Protein AF-A0A842U6S2-F1 (afdb_monomer_lite)

Structure (mmCIF, N/CA/C/O backbone):
data_AF-A0A842U6S2-F1
#
_entry.id   AF-A0A842U6S2-F1
#
loop_
_atom_site.group_PDB
_atom_site.id
_atom_site.type_symbol
_atom_site.label_atom_id
_atom_site.label_alt_id
_atom_site.label_comp_id
_atom_site.label_asym_id
_atom_site.label_entity_id
_atom_site.label_seq_id
_atom_site.pdbx_PDB_ins_code
_atom_site.Cartn_x
_atom_site.Cartn_y
_atom_site.Cartn_z
_atom_site.occupancy
_atom_site.B_iso_or_equiv
_atom_site.auth_seq_id
_atom_site.auth_comp_id
_atom_site.auth_asym_id
_atom_site.auth_atom_id
_atom_site.pdbx_PDB_model_num
ATOM 1 N N . MET A 1 1 ? -22.340 -12.022 -3.647 1.00 40.97 1 MET A N 1
ATOM 2 C CA . MET A 1 1 ? -20.919 -12.082 -3.257 1.00 40.97 1 MET A CA 1
ATOM 3 C C . MET A 1 1 ? -20.117 -11.945 -4.549 1.00 40.97 1 MET A C 1
ATOM 5 O O . MET A 1 1 ? -20.046 -12.906 -5.292 1.00 40.97 1 MET A O 1
ATOM 9 N N . LYS A 1 2 ? -19.761 -10.710 -4.929 1.00 52.91 2 LYS A N 1
ATOM 10 C CA . LYS A 1 2 ? -19.077 -10.358 -6.202 1.00 52.91 2 LYS A CA 1
ATOM 11 C C . LYS A 1 2 ? -18.136 -9.145 -6.075 1.00 52.91 2 LYS A C 1
ATOM 13 O O . LYS A 1 2 ? -17.326 -8.904 -6.948 1.00 52.91 2 LYS A O 1
ATOM 18 N N . CYS A 1 3 ? -18.251 -8.363 -4.997 1.00 71.19 3 CYS A N 1
ATOM 19 C CA . CYS A 1 3 ? -17.608 -7.050 -4.905 1.00 71.19 3 CYS A CA 1
ATOM 20 C C . CYS A 1 3 ? -16.139 -7.104 -4.451 1.00 71.19 3 CYS A C 1
ATOM 22 O O . CYS A 1 3 ? -15.402 -6.157 -4.705 1.00 71.19 3 CYS A O 1
ATOM 24 N N . GLU A 1 4 ? -15.734 -8.162 -3.743 1.00 73.38 4 GLU A N 1
ATOM 25 C CA . GLU A 1 4 ? -14.363 -8.294 -3.231 1.00 73.38 4 GLU A CA 1
ATOM 26 C C . GLU A 1 4 ? -13.433 -8.861 -4.305 1.00 73.38 4 GLU A C 1
ATOM 28 O O . GLU A 1 4 ? -12.394 -8.264 -4.566 1.00 73.38 4 GLU A O 1
ATOM 33 N N . ASP A 1 5 ? -13.850 -9.920 -5.004 1.00 79.19 5 ASP A N 1
ATOM 34 C CA . ASP A 1 5 ? -13.099 -10.509 -6.123 1.00 79.19 5 ASP A CA 1
ATOM 35 C C . ASP A 1 5 ? -12.801 -9.464 -7.209 1.00 79.19 5 ASP A C 1
ATOM 37 O O . ASP A 1 5 ? -11.646 -9.241 -7.557 1.00 79.19 5 ASP A O 1
ATOM 41 N N . GLU A 1 6 ? -13.816 -8.700 -7.632 1.00 83.31 6 GLU A N 1
ATOM 42 C CA . GLU A 1 6 ? -13.653 -7.601 -8.596 1.00 83.31 6 GLU A CA 1
ATOM 43 C C . GLU A 1 6 ? -12.692 -6.502 -8.107 1.00 83.31 6 GLU A C 1
ATOM 45 O O . GLU A 1 6 ? -12.090 -5.783 -8.908 1.00 83.31 6 GLU A O 1
ATOM 50 N N . PHE A 1 7 ? -12.566 -6.317 -6.792 1.00 82.88 7 PHE A N 1
ATOM 51 C CA . PHE A 1 7 ? -11.632 -5.353 -6.221 1.00 82.88 7 PHE A CA 1
ATOM 52 C C . PHE A 1 7 ? -10.197 -5.886 -6.247 1.00 82.88 7 PHE A C 1
ATOM 54 O O . PHE A 1 7 ? -9.279 -5.145 -6.604 1.00 82.88 7 PHE A O 1
ATOM 61 N N . TYR A 1 8 ? -10.001 -7.162 -5.914 1.00 84.31 8 TYR A N 1
ATOM 62 C CA . TYR A 1 8 ? -8.695 -7.810 -6.003 1.00 84.31 8 TYR A CA 1
ATOM 63 C C . TYR A 1 8 ? -8.204 -7.896 -7.451 1.00 84.31 8 TYR A C 1
ATOM 65 O O . TYR A 1 8 ? -7.044 -7.572 -7.707 1.00 84.31 8 TYR A O 1
ATOM 73 N N . ASP A 1 9 ? -9.088 -8.207 -8.400 1.00 86.25 9 ASP A N 1
ATOM 74 C CA . ASP A 1 9 ? -8.769 -8.208 -9.831 1.00 86.25 9 ASP A CA 1
ATOM 75 C C . ASP A 1 9 ? -8.294 -6.825 -10.294 1.00 86.25 9 ASP A C 1
ATOM 77 O O . ASP A 1 9 ? -7.234 -6.698 -10.907 1.00 86.25 9 ASP A O 1
ATOM 81 N N . LYS A 1 10 ? -8.995 -5.754 -9.894 1.00 86.06 10 LYS A N 1
ATOM 82 C CA . LYS A 1 10 ? -8.578 -4.372 -10.193 1.00 86.06 10 LYS A CA 1
ATOM 83 C C . LYS A 1 10 ? -7.225 -4.010 -9.592 1.00 86.06 10 LYS A C 1
ATOM 85 O O . LYS A 1 10 ? -6.466 -3.271 -10.220 1.00 86.06 10 LYS A O 1
ATOM 90 N N . ILE A 1 11 ? -6.920 -4.490 -8.384 1.00 85.75 11 ILE A N 1
ATOM 91 C CA . ILE A 1 11 ? -5.603 -4.289 -7.766 1.00 85.75 11 ILE A CA 1
ATOM 92 C C . ILE A 1 11 ? -4.518 -4.958 -8.613 1.00 85.75 11 ILE A C 1
ATOM 94 O O . ILE A 1 11 ? -3.492 -4.335 -8.882 1.00 85.75 11 ILE A O 1
ATOM 98 N N . LEU A 1 12 ? -4.744 -6.196 -9.051 1.00 84.44 12 L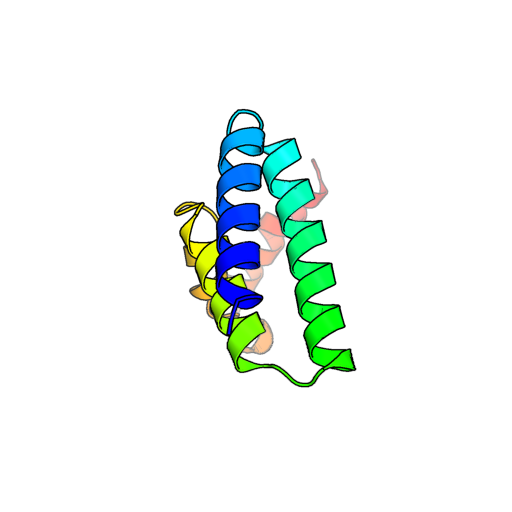EU A N 1
ATOM 99 C CA . LEU A 1 12 ? -3.786 -6.951 -9.856 1.00 84.44 12 LEU A CA 1
ATOM 100 C C . LEU A 1 12 ? -3.571 -6.317 -11.234 1.00 84.44 12 LEU A C 1
ATOM 102 O O . LEU A 1 12 ? -2.427 -6.128 -11.645 1.00 84.44 12 LEU A O 1
ATOM 106 N N . GLU A 1 13 ? -4.646 -5.929 -11.919 1.00 87.12 13 GLU A N 1
ATOM 107 C CA . GLU A 1 13 ? -4.574 -5.244 -13.213 1.00 87.12 13 GLU A CA 1
ATOM 108 C C . GLU A 1 13 ? -3.779 -3.938 -13.111 1.00 87.12 13 GLU A C 1
ATOM 110 O O . GLU A 1 13 ? -2.818 -3.726 -13.855 1.00 87.12 13 GLU A O 1
ATOM 115 N N . LYS A 1 14 ? -4.110 -3.088 -12.128 1.00 84.69 14 LYS A N 1
ATOM 116 C CA . LYS A 1 14 ? -3.393 -1.827 -11.894 1.00 84.69 14 LYS A CA 1
ATOM 117 C C . LYS A 1 14 ? -1.934 -2.038 -11.525 1.00 84.69 14 LYS A C 1
ATOM 119 O O . LYS A 1 14 ? -1.073 -1.285 -11.978 1.00 84.69 14 LYS A O 1
ATOM 124 N N . PHE A 1 15 ? -1.643 -3.059 -10.729 1.00 83.38 15 PHE A N 1
ATOM 125 C CA . PHE A 1 15 ? -0.273 -3.401 -10.385 1.00 83.38 15 PHE A CA 1
ATOM 126 C C . PHE A 1 15 ? 0.537 -3.780 -11.633 1.00 83.38 15 PHE A C 1
ATOM 128 O O . PHE A 1 15 ? 1.641 -3.270 -11.829 1.00 83.38 15 PHE A O 1
ATOM 135 N N . LEU A 1 16 ? -0.022 -4.608 -12.521 1.00 82.31 16 LEU A N 1
ATOM 136 C CA . LEU A 1 16 ? 0.628 -4.993 -13.778 1.00 82.31 16 LEU A CA 1
ATOM 137 C C . LEU A 1 16 ? 0.866 -3.793 -14.709 1.00 82.31 16 LEU A C 1
ATOM 139 O O . LEU A 1 16 ? 1.922 -3.716 -15.343 1.00 82.31 16 LEU A O 1
ATOM 143 N N . GLU A 1 17 ? -0.064 -2.834 -14.759 1.00 84.38 17 GLU A N 1
ATOM 144 C CA . GLU A 1 17 ? 0.105 -1.574 -15.498 1.00 84.38 17 GLU A CA 1
ATOM 145 C C . GLU A 1 17 ? 1.244 -0.714 -14.927 1.00 84.38 17 GLU A C 1
ATOM 147 O O . GLU A 1 17 ? 2.072 -0.178 -15.673 1.00 84.38 17 GLU A O 1
ATOM 152 N N . CYS A 1 18 ? 1.303 -0.588 -13.599 1.00 78.75 18 CYS A N 1
ATOM 153 C CA . CYS A 1 18 ? 2.262 0.266 -12.901 1.00 78.75 18 CYS A CA 1
ATOM 154 C C . CYS A 1 18 ? 3.651 -0.368 -12.730 1.00 78.75 18 CYS A C 1
ATOM 156 O O . CYS A 1 18 ? 4.616 0.368 -12.526 1.00 78.75 18 CYS A O 1
ATOM 158 N N . LYS A 1 19 ? 3.798 -1.692 -12.895 1.00 72.88 19 LYS A N 1
ATOM 159 C CA . LYS A 1 19 ? 5.060 -2.438 -12.696 1.00 72.88 19 LYS A CA 1
ATOM 160 C C . LYS A 1 19 ? 6.256 -1.877 -13.479 1.00 72.88 19 LYS A C 1
ATOM 162 O O . LYS A 1 19 ? 7.403 -2.061 -13.086 1.00 72.88 19 LYS A O 1
ATOM 167 N N . LYS A 1 20 ? 6.013 -1.176 -14.590 1.00 76.12 20 LYS A N 1
ATOM 168 C CA . LYS A 1 20 ? 7.066 -0.578 -15.430 1.00 76.12 20 LYS A CA 1
ATOM 169 C C . LYS A 1 20 ? 7.674 0.708 -14.850 1.00 76.12 20 LYS A C 1
ATOM 171 O O . LYS A 1 20 ? 8.678 1.176 -15.374 1.00 76.12 20 LYS A O 1
ATOM 176 N N . SER A 1 21 ? 7.076 1.306 -13.817 1.00 80.88 21 SER A N 1
ATOM 177 C CA . SER A 1 21 ? 7.530 2.570 -13.228 1.00 80.88 21 SER A CA 1
ATOM 178 C C . SER A 1 21 ? 7.336 2.566 -11.714 1.00 80.88 21 SER A C 1
ATOM 180 O O . SER A 1 21 ? 6.213 2.654 -11.222 1.00 80.88 21 SER A O 1
ATOM 182 N N . LYS A 1 22 ? 8.454 2.520 -10.979 1.00 74.62 22 LYS A N 1
ATOM 183 C CA . LYS A 1 22 ? 8.467 2.506 -9.510 1.00 74.62 22 LYS A CA 1
ATOM 184 C C . LYS A 1 22 ? 7.689 3.681 -8.911 1.00 74.62 22 LYS A C 1
ATOM 186 O O . LYS A 1 22 ? 6.822 3.483 -8.073 1.00 74.62 22 LYS A O 1
ATOM 191 N N . GLU A 1 23 ? 7.921 4.885 -9.425 1.00 76.00 23 GLU A N 1
ATOM 192 C CA . GL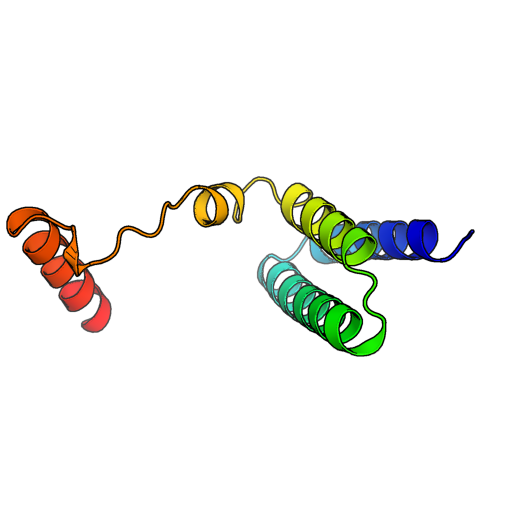U A 1 23 ? 7.262 6.108 -8.957 1.00 76.00 23 GLU A CA 1
ATOM 193 C C . GLU A 1 23 ? 5.733 6.062 -9.139 1.00 76.00 23 GLU A C 1
ATOM 195 O O . GLU A 1 23 ? 4.977 6.413 -8.232 1.00 76.00 23 GLU A O 1
ATOM 200 N N . LYS A 1 24 ? 5.253 5.550 -10.283 1.00 79.00 24 LYS A N 1
ATOM 201 C CA . LYS A 1 24 ? 3.813 5.351 -10.519 1.00 79.00 24 LYS A CA 1
ATOM 202 C C . LYS A 1 24 ? 3.229 4.264 -9.622 1.00 79.00 24 LYS A C 1
ATOM 204 O O . LYS A 1 24 ? 2.097 4.414 -9.166 1.00 79.00 24 LYS A O 1
ATOM 209 N N . SER A 1 25 ? 3.988 3.197 -9.368 1.00 80.50 25 SER A N 1
ATOM 210 C CA . SER A 1 25 ? 3.588 2.136 -8.440 1.00 80.50 25 SER A CA 1
ATOM 211 C C . SER A 1 25 ? 3.418 2.684 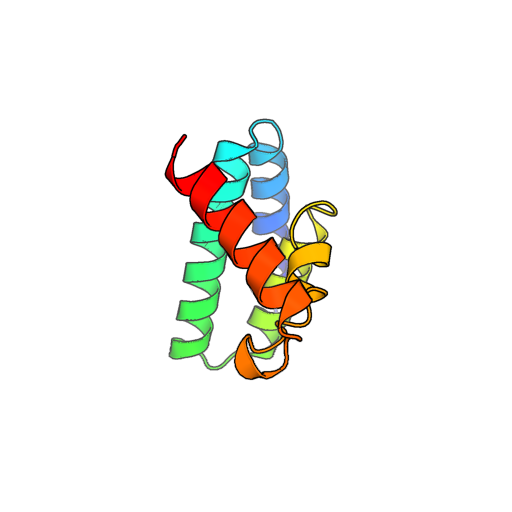-7.021 1.00 80.50 25 SER A C 1
ATOM 213 O O . SER A 1 25 ? 2.359 2.520 -6.420 1.00 80.50 25 SER A O 1
ATOM 215 N N . ASP A 1 26 ? 4.406 3.420 -6.511 1.00 80.00 26 ASP A N 1
ATOM 216 C CA . ASP A 1 26 ? 4.394 3.955 -5.146 1.00 80.00 26 ASP A CA 1
ATOM 217 C C . ASP A 1 26 ? 3.287 4.997 -4.927 1.00 80.00 26 ASP A C 1
ATOM 219 O O . ASP A 1 26 ? 2.599 4.978 -3.897 1.00 80.00 26 ASP A O 1
ATOM 223 N N . LEU A 1 27 ? 3.044 5.859 -5.922 1.00 83.19 27 LEU A N 1
ATOM 224 C CA . LEU A 1 27 ? 1.938 6.816 -5.885 1.00 83.19 27 LEU A CA 1
ATOM 225 C C . LEU A 1 27 ? 0.577 6.105 -5.860 1.00 83.19 27 LEU A C 1
ATOM 227 O O . LEU A 1 27 ? -0.277 6.421 -5.028 1.00 83.19 27 LEU A O 1
ATOM 231 N N . TRP A 1 28 ? 0.379 5.123 -6.742 1.00 87.06 28 TRP A N 1
ATOM 232 C CA . TRP A 1 28 ? -0.865 4.357 -6.817 1.00 87.06 28 TRP A CA 1
ATOM 233 C C . TRP A 1 28 ? -1.139 3.569 -5.528 1.00 87.06 28 TRP A C 1
ATOM 235 O O . TRP A 1 28 ? -2.266 3.589 -5.024 1.00 87.06 28 TRP A O 1
ATOM 245 N N . LYS A 1 29 ? -0.119 2.927 -4.945 1.00 82.25 29 LYS A N 1
ATOM 246 C CA . LYS A 1 29 ? -0.248 2.233 -3.654 1.00 82.25 29 LYS A CA 1
ATOM 247 C C . LYS A 1 29 ? -0.697 3.183 -2.559 1.00 82.25 29 LYS A C 1
ATOM 249 O O . LYS A 1 29 ? -1.654 2.884 -1.850 1.00 82.25 29 LYS A O 1
ATOM 254 N N . SER A 1 30 ? -0.033 4.332 -2.442 1.00 83.44 30 SER A N 1
ATOM 255 C CA . SER A 1 30 ? -0.338 5.327 -1.411 1.00 83.44 30 SER A CA 1
ATOM 256 C C . SER A 1 30 ? -1.798 5.777 -1.501 1.00 83.44 30 SER A C 1
ATOM 258 O O . SER A 1 30 ? -2.514 5.780 -0.501 1.00 83.44 30 SER A O 1
ATOM 260 N N . GLN A 1 31 ? -2.280 6.059 -2.715 1.00 86.75 31 GLN A N 1
ATOM 261 C CA . GLN A 1 31 ? -3.680 6.414 -2.961 1.00 86.75 31 GLN A CA 1
ATOM 262 C C . GLN A 1 31 ? -4.645 5.270 -2.618 1.00 86.75 31 GLN A C 1
ATOM 264 O O . GLN A 1 31 ? -5.670 5.498 -1.976 1.00 86.75 31 GLN A O 1
ATOM 269 N N . THR A 1 32 ? -4.309 4.036 -2.994 1.00 86.56 32 THR A N 1
ATOM 270 C CA . THR A 1 32 ? -5.151 2.857 -2.735 1.00 86.56 32 THR A CA 1
ATOM 271 C C . THR A 1 32 ? -5.254 2.557 -1.236 1.00 86.56 32 THR A C 1
ATOM 273 O O . THR A 1 32 ? -6.340 2.271 -0.733 1.00 86.56 32 THR A O 1
ATOM 276 N N . ILE A 1 33 ? -4.154 2.692 -0.488 1.00 86.56 33 ILE A N 1
ATOM 277 C CA . ILE A 1 33 ? -4.137 2.539 0.974 1.00 86.56 33 ILE A CA 1
ATOM 278 C C . ILE A 1 33 ? -5.009 3.608 1.642 1.00 86.56 33 ILE A C 1
ATOM 280 O O . ILE A 1 33 ? -5.793 3.278 2.532 1.00 86.56 33 ILE A O 1
ATOM 284 N N . ILE A 1 34 ? -4.930 4.869 1.202 1.00 86.56 34 ILE A N 1
ATOM 285 C CA . ILE A 1 34 ? -5.783 5.948 1.726 1.00 86.56 34 ILE A CA 1
ATOM 286 C C . ILE A 1 34 ? -7.266 5.606 1.522 1.00 86.56 34 ILE A C 1
ATOM 288 O O . ILE A 1 34 ? -8.034 5.633 2.484 1.00 86.56 34 ILE A O 1
ATOM 292 N N . GLN A 1 35 ? -7.655 5.187 0.315 1.00 85.81 35 GLN A N 1
ATOM 293 C CA . GLN A 1 35 ? -9.037 4.791 0.008 1.00 85.81 35 GLN A CA 1
ATOM 294 C C . GLN A 1 35 ? -9.511 3.600 0.854 1.00 85.81 35 GLN A C 1
ATOM 296 O O . GLN A 1 35 ? -10.649 3.562 1.328 1.00 85.81 35 GLN A O 1
ATOM 301 N N . LEU A 1 36 ? -8.643 2.614 1.074 1.00 85.62 36 LEU A N 1
ATOM 302 C CA . LEU A 1 36 ? -8.926 1.470 1.938 1.00 85.62 36 LEU A CA 1
ATOM 303 C C . LEU A 1 36 ? -9.158 1.898 3.396 1.00 85.62 36 LEU A C 1
ATOM 305 O O . LEU A 1 36 ? -10.117 1.454 4.030 1.00 85.62 36 LEU A O 1
ATOM 309 N N . MET A 1 37 ? -8.337 2.811 3.915 1.00 82.25 37 MET A N 1
ATOM 310 C CA . MET A 1 37 ? -8.465 3.339 5.277 1.00 82.25 37 MET A CA 1
ATOM 311 C C . MET A 1 37 ? -9.722 4.203 5.456 1.00 82.25 37 MET A C 1
ATOM 313 O O . MET A 1 37 ? -10.361 4.156 6.509 1.00 82.25 37 MET A O 1
ATOM 317 N N . GLU A 1 38 ? -10.129 4.956 4.434 1.00 83.81 38 GLU A N 1
ATOM 318 C CA . GLU A 1 38 ? -11.410 5.675 4.424 1.00 83.81 38 GLU A CA 1
ATOM 319 C C . GLU A 1 38 ? -12.604 4.711 4.435 1.00 83.81 38 GLU A C 1
ATOM 321 O O . GLU A 1 38 ? -13.557 4.908 5.194 1.00 83.81 38 GLU A O 1
ATOM 326 N N . ASN A 1 39 ? -12.522 3.612 3.681 1.00 76.69 39 ASN A N 1
ATOM 327 C CA . ASN A 1 39 ? -13.548 2.570 3.680 1.00 76.69 39 ASN A CA 1
ATOM 328 C C . ASN A 1 39 ? -13.707 1.883 5.048 1.00 76.69 39 ASN A C 1
ATOM 330 O O . ASN A 1 39 ? -14.839 1.572 5.431 1.00 76.69 39 ASN A O 1
ATOM 334 N N . ILE A 1 40 ? -12.627 1.703 5.825 1.00 78.62 40 ILE A N 1
ATOM 335 C CA . ILE A 1 40 ? -12.726 1.230 7.222 1.00 78.62 40 ILE A CA 1
ATOM 336 C C . ILE A 1 40 ? -13.601 2.177 8.042 1.00 78.62 40 ILE A C 1
ATOM 338 O O . ILE A 1 40 ? -14.487 1.716 8.764 1.00 78.62 40 ILE A O 1
ATOM 342 N N . LYS A 1 41 ? -13.356 3.489 7.935 1.00 74.38 41 LYS A N 1
ATOM 343 C CA . LYS A 1 41 ? -14.072 4.505 8.720 1.00 74.38 41 LYS A CA 1
ATOM 344 C C . LYS A 1 41 ? -15.566 4.541 8.395 1.00 74.38 41 LYS A C 1
ATOM 346 O O . LYS A 1 41 ? -16.361 4.812 9.286 1.00 74.38 41 LYS A O 1
ATOM 351 N N . GLN A 1 42 ? -15.943 4.265 7.145 1.00 75.25 42 GLN A N 1
ATOM 352 C CA . GLN A 1 42 ? -17.329 4.384 6.680 1.00 75.25 42 GLN A CA 1
ATOM 353 C C . GLN A 1 42 ? -18.145 3.091 6.801 1.00 75.25 42 GLN A C 1
ATOM 355 O O . GLN A 1 42 ? -19.322 3.145 7.146 1.00 75.25 42 GLN A O 1
ATOM 360 N N . LYS A 1 43 ? -17.554 1.929 6.492 1.00 71.81 43 LYS A N 1
ATOM 361 C CA . LYS A 1 43 ? -18.297 0.662 6.329 1.00 71.81 43 LYS A CA 1
ATOM 362 C C . LYS A 1 43 ? -18.001 -0.380 7.407 1.00 71.81 43 LYS A C 1
ATOM 364 O O . LYS A 1 43 ? -18.621 -1.437 7.403 1.00 71.81 43 LYS A O 1
ATOM 369 N N . ASN A 1 44 ? -17.050 -0.106 8.306 1.00 70.94 44 ASN A N 1
ATOM 370 C CA . ASN A 1 44 ? -16.606 -1.004 9.380 1.00 70.94 44 ASN A CA 1
ATOM 371 C C . ASN A 1 44 ? -16.208 -2.423 8.901 1.00 70.94 44 ASN A C 1
ATOM 373 O O . ASN A 1 44 ? -16.153 -3.359 9.696 1.00 70.94 44 ASN A O 1
ATOM 377 N N . ASN A 1 45 ? -15.897 -2.592 7.608 1.00 77.56 45 ASN A N 1
ATOM 378 C CA . ASN A 1 45 ? -15.499 -3.870 7.016 1.00 77.56 45 ASN A CA 1
ATOM 379 C C . ASN A 1 45 ? -13.983 -4.077 7.168 1.00 77.56 45 ASN A C 1
ATOM 381 O O . ASN A 1 45 ? -13.204 -3.986 6.218 1.00 77.56 45 ASN A O 1
ATOM 385 N N . LYS A 1 46 ? -13.559 -4.267 8.421 1.00 81.44 46 LYS A N 1
ATOM 386 C CA . LYS A 1 46 ? -12.143 -4.363 8.806 1.00 81.44 46 LYS A CA 1
ATOM 387 C C . LYS A 1 46 ? -11.440 -5.562 8.175 1.00 81.44 46 LYS A C 1
ATOM 389 O O . LYS A 1 46 ? -10.252 -5.472 7.882 1.00 81.44 46 LYS A O 1
ATOM 394 N N . GLU A 1 47 ? -12.157 -6.664 7.984 1.00 84.19 47 GLU A N 1
ATOM 395 C CA . GLU A 1 47 ? -11.595 -7.905 7.453 1.00 84.19 47 GLU A CA 1
ATOM 396 C C . GLU A 1 47 ? -11.256 -7.778 5.968 1.00 84.19 47 GLU A C 1
ATOM 398 O O . GLU A 1 47 ? -10.113 -8.025 5.585 1.00 84.19 47 GLU A O 1
ATOM 403 N N . PHE A 1 48 ? -12.184 -7.253 5.163 1.00 84.50 48 PHE A N 1
ATOM 404 C CA . PHE A 1 48 ? -11.927 -6.938 3.759 1.00 84.50 48 PHE A CA 1
ATOM 405 C C . PHE A 1 48 ? -10.717 -6.019 3.588 1.00 84.50 48 PHE A C 1
ATOM 407 O O . PHE A 1 48 ? -9.810 -6.307 2.807 1.00 84.50 48 PHE A O 1
ATOM 414 N N . VAL A 1 49 ? -10.661 -4.926 4.357 1.00 84.56 49 VAL A N 1
ATOM 415 C CA . VAL A 1 49 ? -9.562 -3.965 4.222 1.00 84.56 49 VAL A CA 1
ATOM 416 C C . VAL A 1 49 ? -8.232 -4.564 4.670 1.00 84.56 49 VAL A C 1
ATOM 418 O O . VAL A 1 49 ? -7.213 -4.346 4.016 1.00 84.56 49 VAL A O 1
ATOM 421 N N . LYS A 1 50 ? -8.225 -5.370 5.736 1.00 85.06 50 LYS A N 1
ATOM 422 C CA . LYS A 1 50 ? -7.028 -6.103 6.159 1.00 85.06 50 LYS A CA 1
ATOM 423 C C . LYS A 1 50 ? -6.526 -7.025 5.046 1.00 85.06 50 LYS A C 1
ATOM 425 O O . LYS A 1 50 ? -5.334 -7.016 4.746 1.00 85.06 50 LYS A O 1
ATOM 430 N N . ASN A 1 51 ? -7.424 -7.772 4.410 1.00 86.31 51 ASN A N 1
ATOM 431 C CA . ASN A 1 51 ? -7.076 -8.686 3.325 1.00 86.31 51 ASN A CA 1
ATOM 432 C C . ASN A 1 51 ? -6.588 -7.926 2.077 1.00 86.31 51 ASN A C 1
ATOM 434 O O . ASN A 1 51 ? -5.589 -8.309 1.476 1.00 86.31 51 ASN A O 1
ATOM 438 N N . ALA A 1 52 ? -7.212 -6.795 1.735 1.00 85.56 52 ALA A N 1
ATOM 439 C CA . ALA A 1 52 ? -6.762 -5.895 0.669 1.00 85.56 52 ALA A CA 1
ATOM 440 C C . ALA A 1 52 ? -5.356 -5.331 0.897 1.00 85.56 52 ALA A C 1
ATOM 442 O O . ALA A 1 52 ? -4.534 -5.327 -0.019 1.00 85.56 52 ALA A O 1
ATOM 443 N N . LEU A 1 53 ? -5.054 -4.904 2.124 1.00 84.94 53 LEU A N 1
ATOM 444 C CA . LEU A 1 53 ? -3.719 -4.436 2.484 1.00 84.94 53 LEU A CA 1
ATOM 445 C C . LEU A 1 53 ? -2.687 -5.565 2.398 1.00 84.94 53 LEU A C 1
ATOM 447 O O . LEU A 1 53 ? -1.601 -5.341 1.877 1.00 84.94 53 LEU A O 1
ATOM 451 N N . LEU A 1 54 ? -3.020 -6.779 2.852 1.00 84.38 54 LEU A N 1
ATOM 452 C CA . LEU A 1 54 ? -2.126 -7.937 2.735 1.00 84.38 54 LEU A CA 1
ATOM 453 C C . LEU A 1 54 ? -1.783 -8.255 1.277 1.00 84.38 54 LEU A C 1
ATOM 455 O O . LEU A 1 54 ? -0.614 -8.488 0.971 1.00 84.38 54 LEU A O 1
ATOM 459 N N . VAL A 1 55 ? -2.766 -8.213 0.376 1.00 85.75 55 VAL A N 1
ATOM 460 C CA . VAL A 1 55 ? -2.537 -8.412 -1.062 1.00 85.75 55 VAL A CA 1
ATOM 461 C C . VAL A 1 55 ? -1.627 -7.316 -1.620 1.00 85.75 55 VAL A C 1
ATOM 463 O O . VAL A 1 55 ? -0.601 -7.637 -2.211 1.00 85.75 55 VAL A O 1
ATOM 466 N N . LEU A 1 56 ? -1.927 -6.036 -1.366 1.00 85.12 56 LEU A N 1
ATOM 467 C CA . LEU A 1 56 ? -1.088 -4.909 -1.807 1.00 85.12 56 LEU A CA 1
ATOM 468 C C . LEU A 1 56 ? 0.363 -5.021 -1.321 1.00 85.12 56 LEU A C 1
ATOM 470 O O . LEU A 1 56 ? 1.287 -4.759 -2.084 1.00 85.12 56 LEU A O 1
ATOM 474 N N . MET A 1 57 ? 0.561 -5.433 -0.066 1.00 78.00 57 MET A N 1
ATOM 475 C CA . MET A 1 57 ? 1.889 -5.635 0.521 1.00 78.00 57 MET A CA 1
ATOM 476 C C . MET A 1 57 ? 2.625 -6.843 -0.064 1.00 78.00 57 MET A C 1
ATOM 478 O O . MET A 1 57 ? 3.848 -6.836 -0.116 1.00 78.00 57 MET A O 1
ATOM 482 N N . SER A 1 58 ? 1.899 -7.874 -0.497 1.00 79.69 58 SER A N 1
ATOM 483 C CA . SER A 1 58 ? 2.492 -9.096 -1.056 1.00 79.69 58 SER A CA 1
ATOM 484 C C . SER A 1 58 ? 2.906 -8.941 -2.520 1.00 79.69 58 SER A C 1
ATOM 486 O O . SER A 1 58 ? 3.754 -9.690 -2.991 1.00 79.69 58 SER A O 1
ATOM 488 N N . LEU A 1 59 ? 2.315 -7.987 -3.248 1.00 78.38 59 LEU A N 1
ATOM 489 C CA . LEU A 1 59 ? 2.599 -7.770 -4.671 1.00 78.38 59 LEU A CA 1
ATOM 490 C C . LEU A 1 59 ? 3.976 -7.156 -4.933 1.00 78.38 59 LEU A C 1
ATOM 492 O O . LEU A 1 59 ? 4.552 -7.379 -5.995 1.00 78.38 59 LEU A O 1
ATOM 496 N N . GLU A 1 60 ? 4.525 -6.426 -3.968 1.00 65.44 60 GLU A N 1
ATOM 497 C CA . GLU A 1 60 ? 5.910 -5.972 -4.011 1.00 65.44 60 GLU A CA 1
ATOM 498 C C . GLU A 1 60 ? 6.663 -6.535 -2.815 1.00 65.44 60 GLU A C 1
ATOM 500 O O . GLU A 1 60 ? 6.698 -5.931 -1.744 1.00 65.44 60 GLU A O 1
ATOM 505 N N . GLU A 1 61 ? 7.277 -7.702 -3.016 1.00 58.25 61 GLU A N 1
ATOM 506 C CA . GLU A 1 61 ? 8.075 -8.415 -2.012 1.00 58.2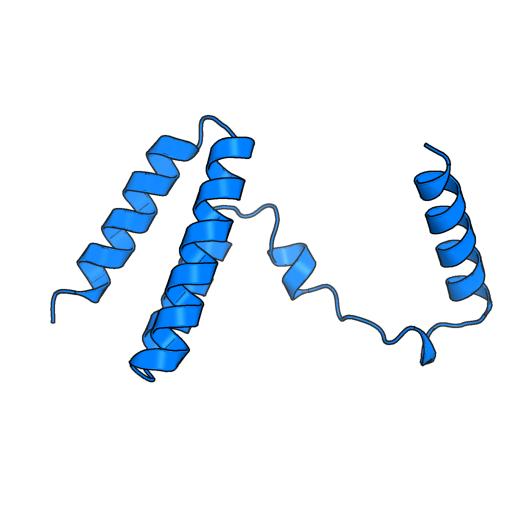5 61 GLU A CA 1
ATOM 507 C C . GLU A 1 61 ? 9.242 -7.594 -1.409 1.00 58.25 61 GLU A C 1
ATOM 509 O O . GLU A 1 61 ? 9.855 -8.060 -0.452 1.00 58.25 61 GLU A O 1
ATOM 514 N N . ASP A 1 62 ? 9.502 -6.362 -1.868 1.00 53.41 62 ASP A N 1
ATOM 515 C CA . ASP A 1 62 ? 10.723 -5.608 -1.557 1.00 53.41 62 ASP A CA 1
ATOM 516 C C . ASP A 1 62 ? 10.601 -4.434 -0.564 1.00 53.41 62 ASP A C 1
ATOM 518 O O . ASP A 1 62 ? 11.637 -3.943 -0.128 1.00 53.41 62 ASP A O 1
ATOM 522 N N . PHE A 1 63 ? 9.414 -3.934 -0.176 1.00 47.91 63 PHE A N 1
ATOM 523 C CA . PHE A 1 63 ? 9.371 -2.668 0.603 1.00 47.91 63 PHE A CA 1
ATOM 524 C C . PHE A 1 63 ? 8.669 -2.716 1.965 1.00 47.91 63 PHE A C 1
ATOM 526 O O . PHE A 1 63 ? 9.022 -1.957 2.869 1.00 47.91 63 PHE A O 1
ATOM 533 N N . LEU A 1 64 ? 7.676 -3.590 2.158 1.00 48.06 64 LEU A N 1
ATOM 534 C CA . LEU A 1 64 ? 6.879 -3.578 3.394 1.00 48.06 64 LEU A CA 1
ATOM 535 C C . LEU A 1 64 ? 7.149 -4.750 4.336 1.00 48.06 64 LEU A C 1
ATOM 537 O O . LEU A 1 64 ? 6.786 -4.657 5.503 1.00 48.06 64 LEU A O 1
ATOM 541 N N . ARG A 1 65 ? 7.856 -5.805 3.906 1.00 43.81 65 ARG A N 1
ATOM 542 C CA . ARG A 1 65 ? 8.368 -6.809 4.858 1.00 43.81 65 ARG A CA 1
ATOM 543 C C . ARG A 1 65 ? 9.345 -6.186 5.846 1.00 43.81 65 ARG A C 1
ATOM 545 O O . ARG A 1 65 ? 9.247 -6.483 7.033 1.00 43.81 65 ARG A O 1
ATOM 552 N N . ASP A 1 66 ? 10.189 -5.266 5.384 1.00 41.62 66 ASP A N 1
ATOM 553 C CA . ASP A 1 66 ? 11.101 -4.543 6.264 1.00 41.62 66 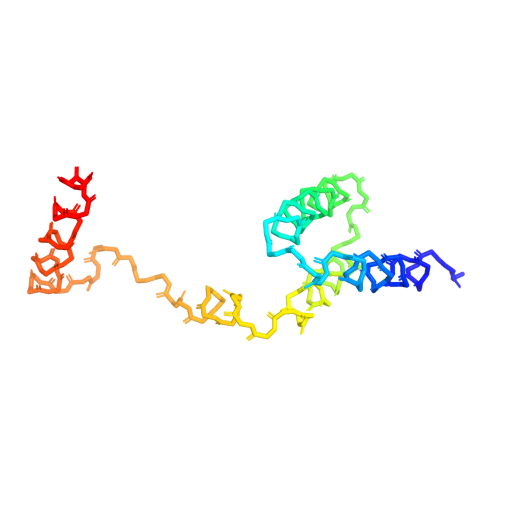ASP A CA 1
ATOM 554 C C . ASP A 1 66 ? 10.341 -3.595 7.192 1.00 41.62 66 ASP A C 1
ATOM 556 O O . ASP A 1 66 ? 10.539 -3.653 8.398 1.00 41.62 66 ASP A O 1
ATOM 560 N N . SER A 1 67 ? 9.385 -2.796 6.708 1.00 44.97 67 SER A N 1
ATOM 561 C CA . SER A 1 67 ? 8.641 -1.882 7.595 1.00 44.97 67 SER A CA 1
ATOM 562 C C . SER A 1 67 ? 7.700 -2.584 8.581 1.00 44.97 67 SER A C 1
ATOM 564 O O . SER A 1 67 ? 7.537 -2.108 9.702 1.00 44.97 67 SER A O 1
ATOM 566 N N . PHE A 1 68 ? 7.128 -3.736 8.216 1.00 45.25 68 PHE A N 1
ATOM 567 C CA . PHE A 1 68 ? 6.277 -4.531 9.107 1.00 45.25 68 PHE A CA 1
ATOM 568 C C . PHE A 1 68 ? 7.097 -5.338 10.134 1.00 45.25 68 PHE A C 1
ATOM 570 O O . PHE A 1 68 ? 6.586 -5.671 11.205 1.00 45.25 68 PHE A O 1
ATOM 577 N N . HIS A 1 69 ? 8.375 -5.629 9.842 1.00 43.16 69 HIS A N 1
ATOM 578 C CA . HIS A 1 69 ? 9.313 -6.270 10.773 1.00 43.16 69 HIS A CA 1
ATOM 579 C C . HIS A 1 69 ? 10.271 -5.322 11.496 1.00 43.16 69 HIS A C 1
ATOM 581 O O . HIS A 1 69 ? 10.916 -5.759 12.457 1.00 43.16 69 HIS A O 1
ATOM 587 N N . ILE A 1 70 ? 10.327 -4.035 11.141 1.00 47.72 70 ILE A N 1
ATOM 588 C CA . ILE A 1 70 ? 10.925 -3.021 12.006 1.00 47.72 70 ILE A CA 1
ATOM 589 C C . ILE A 1 70 ? 10.030 -2.940 13.240 1.00 47.72 70 ILE A C 1
ATOM 591 O O . ILE A 1 70 ? 9.041 -2.214 13.302 1.00 47.72 70 ILE A O 1
ATOM 595 N N . LYS A 1 71 ? 10.393 -3.714 14.266 1.00 52.16 71 LYS A N 1
ATOM 596 C CA . LYS A 1 71 ? 10.001 -3.421 15.638 1.00 52.16 71 LYS A CA 1
ATOM 597 C C . LYS A 1 71 ? 10.468 -1.996 15.884 1.00 52.16 71 LYS A C 1
ATOM 599 O O . LYS A 1 71 ? 11.658 -1.778 16.101 1.00 52.16 71 LYS A O 1
ATOM 604 N N . SER A 1 72 ? 9.553 -1.036 15.806 1.00 56.16 72 SER A N 1
ATOM 605 C CA . SER A 1 72 ? 9.796 0.325 16.254 1.00 56.16 72 SER A CA 1
ATOM 606 C C . SER A 1 72 ? 10.267 0.223 17.703 1.00 56.16 72 SER A C 1
ATOM 608 O O . SER A 1 72 ? 9.472 -0.043 18.606 1.00 56.16 72 SER A O 1
ATOM 610 N N . LYS A 1 73 ? 11.578 0.320 17.925 1.00 58.31 73 LYS A N 1
ATOM 611 C CA . LYS A 1 73 ? 12.116 0.458 19.271 1.00 58.31 73 LYS A CA 1
ATOM 612 C C . LYS A 1 73 ? 11.889 1.903 19.653 1.00 58.31 73 LYS A C 1
ATOM 614 O O . LYS A 1 73 ? 12.321 2.811 18.945 1.00 58.31 73 LYS A O 1
ATOM 619 N N . ASP A 1 74 ? 11.188 2.096 20.757 1.00 65.75 74 ASP A N 1
ATOM 620 C CA . ASP A 1 74 ? 11.054 3.412 21.348 1.00 65.75 74 ASP A CA 1
ATOM 621 C C . ASP A 1 74 ? 12.464 3.963 21.613 1.00 65.75 74 ASP A C 1
ATOM 623 O O . ASP A 1 74 ? 13.319 3.269 22.173 1.00 65.75 74 ASP A O 1
ATOM 627 N N . PHE A 1 75 ? 12.722 5.197 21.177 1.00 65.44 75 PHE A N 1
ATOM 628 C CA . PHE A 1 75 ? 14.017 5.849 21.354 1.00 65.44 75 PHE A CA 1
ATOM 629 C C . PHE A 1 75 ? 14.427 5.862 22.831 1.00 65.44 75 PHE A C 1
ATOM 631 O O . PHE A 1 75 ? 15.610 5.787 23.152 1.00 65.44 75 PHE A O 1
ATOM 638 N N . SER A 1 76 ? 13.460 5.901 23.751 1.00 68.00 76 SER A N 1
ATOM 639 C CA . SER A 1 76 ? 13.709 5.823 25.192 1.00 68.00 76 SER A CA 1
ATOM 640 C C . SER A 1 76 ? 14.431 4.539 25.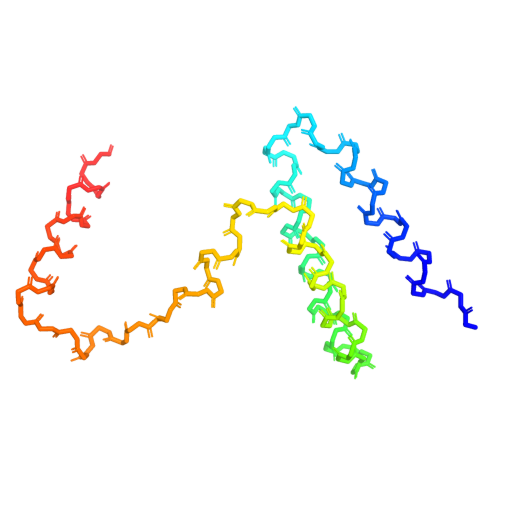626 1.00 68.00 76 SER A C 1
ATOM 642 O O . SER A 1 76 ? 15.212 4.597 26.575 1.00 68.00 76 SER A O 1
ATOM 644 N N . ILE A 1 77 ? 14.256 3.433 24.896 1.00 76.44 77 ILE A N 1
ATOM 645 C CA . ILE A 1 77 ? 14.785 2.097 25.216 1.00 76.44 77 ILE A CA 1
ATOM 646 C C . ILE A 1 77 ? 16.189 1.873 24.619 1.00 76.44 77 ILE A C 1
ATOM 648 O O . ILE A 1 77 ? 16.889 0.946 25.021 1.00 76.44 77 ILE A O 1
ATOM 652 N N . LEU A 1 78 ? 16.629 2.722 23.684 1.00 76.94 78 LEU A N 1
ATOM 653 C CA . LEU A 1 78 ? 17.964 2.629 23.081 1.00 76.94 78 LEU A CA 1
ATOM 654 C C . LEU A 1 78 ? 19.071 2.963 24.093 1.00 76.94 78 LEU A C 1
ATOM 656 O O . LEU A 1 78 ? 18.930 3.892 24.904 1.00 76.94 78 LEU A O 1
ATOM 660 N N . SER A 1 79 ? 20.198 2.253 24.001 1.00 81.50 79 SER A N 1
ATOM 661 C CA . SER A 1 79 ? 21.398 2.547 24.790 1.00 81.50 79 SER A CA 1
ATOM 662 C C . SER A 1 79 ? 21.981 3.921 24.422 1.00 81.50 79 SER A C 1
ATOM 664 O O . SER A 1 79 ? 21.662 4.507 23.382 1.00 81.50 79 SER A O 1
ATOM 666 N N . LYS A 1 80 ? 22.847 4.482 25.278 1.00 81.00 80 LYS A N 1
ATOM 667 C CA . LYS A 1 80 ? 23.500 5.773 24.985 1.00 81.00 80 LYS A CA 1
ATOM 668 C C . LYS A 1 80 ? 24.339 5.708 23.708 1.00 81.00 80 LYS A C 1
ATOM 670 O O . LYS A 1 80 ? 24.362 6.669 22.939 1.00 81.00 80 LYS A O 1
ATOM 675 N N . GLU A 1 81 ? 24.997 4.583 23.476 1.00 81.62 81 GLU A N 1
ATOM 676 C CA . GLU A 1 81 ? 25.837 4.330 22.310 1.00 81.62 81 GLU A CA 1
ATOM 677 C C . GLU A 1 81 ? 24.983 4.295 21.035 1.00 81.62 81 GLU A C 1
ATOM 679 O O . GLU A 1 81 ? 25.271 5.021 20.083 1.00 81.62 81 GLU A O 1
ATOM 684 N N . GLU A 1 82 ? 23.866 3.559 21.051 1.00 75.25 82 GLU A N 1
ATOM 685 C CA . GLU A 1 82 ? 22.921 3.479 19.927 1.00 75.25 82 GLU A CA 1
ATOM 686 C C . GLU A 1 82 ? 22.326 4.856 19.576 1.00 75.25 82 GLU A C 1
ATOM 688 O O . GLU A 1 82 ? 22.245 5.225 18.404 1.00 75.25 82 GLU A O 1
ATOM 693 N N . LYS A 1 83 ? 21.974 5.667 20.584 1.00 81.75 83 LYS A N 1
ATOM 694 C CA . LYS A 1 83 ? 21.464 7.038 20.383 1.00 81.75 83 LYS A CA 1
ATOM 695 C C . LYS A 1 83 ? 22.490 7.958 19.737 1.00 81.75 83 LYS A C 1
ATOM 697 O O . LYS A 1 83 ? 22.125 8.823 18.939 1.00 81.75 83 LYS A O 1
ATOM 702 N N . THR A 1 84 ? 23.758 7.792 20.097 1.00 84.25 84 THR A N 1
ATOM 703 C CA . THR A 1 84 ? 24.851 8.619 19.578 1.00 84.25 84 THR A CA 1
ATOM 704 C C . THR A 1 84 ? 25.086 8.317 18.100 1.00 84.25 84 THR A C 1
ATOM 706 O O . THR A 1 84 ? 25.136 9.247 17.299 1.00 84.25 84 THR A O 1
ATOM 709 N N . ILE A 1 85 ? 25.115 7.030 17.735 1.00 83.12 85 ILE A N 1
ATOM 710 C CA . ILE A 1 85 ? 25.244 6.565 16.344 1.00 83.12 85 ILE A CA 1
ATOM 711 C C . ILE A 1 85 ? 24.051 7.027 15.497 1.00 83.12 85 ILE A C 1
ATOM 713 O O . ILE A 1 85 ? 24.220 7.543 14.393 1.00 83.12 85 ILE A O 1
ATOM 717 N N . LEU A 1 86 ? 22.831 6.896 16.025 1.00 82.00 86 LEU A N 1
ATOM 718 C CA . LEU A 1 86 ? 21.633 7.352 15.322 1.00 82.00 86 LEU A CA 1
ATOM 719 C C . LEU A 1 86 ? 21.652 8.874 15.111 1.00 82.00 86 LEU A C 1
ATOM 721 O O . LEU A 1 86 ? 21.318 9.360 14.035 1.00 82.00 86 LEU A O 1
ATOM 725 N N . SER A 1 87 ? 22.096 9.634 16.114 1.00 82.62 87 SER A N 1
ATOM 726 C CA . SER A 1 87 ? 22.190 11.095 16.022 1.00 82.62 87 SER A CA 1
ATOM 727 C C . SER A 1 87 ? 23.250 11.560 15.022 1.00 82.62 87 SER A C 1
ATOM 729 O O . SER A 1 87 ? 23.051 12.588 14.378 1.00 82.62 87 SER A O 1
ATOM 731 N N . SER A 1 88 ? 24.370 10.843 14.880 1.00 81.31 88 SER A N 1
ATOM 732 C CA . SER A 1 88 ? 25.381 11.177 13.871 1.00 81.31 88 SER A CA 1
ATOM 733 C C . SER A 1 88 ? 24.878 10.907 12.456 1.00 81.31 88 SER A C 1
ATOM 735 O O . SER A 1 88 ? 25.011 11.785 11.611 1.00 81.31 88 SER A O 1
ATOM 737 N N . LEU A 1 89 ? 24.217 9.766 12.232 1.00 81.06 89 LEU A N 1
ATOM 738 C CA . LEU A 1 89 ? 23.610 9.425 10.938 1.00 81.06 89 LEU A CA 1
ATOM 739 C C . LEU A 1 89 ? 22.551 10.451 10.517 1.00 81.06 89 LEU A C 1
ATOM 741 O O . LEU A 1 89 ? 22.548 10.921 9.385 1.00 81.06 89 LEU A O 1
ATOM 745 N N . LEU A 1 90 ? 21.677 10.852 11.446 1.00 82.31 90 LEU A N 1
ATOM 746 C CA . LEU A 1 90 ? 20.643 11.853 11.171 1.00 82.31 90 LEU A CA 1
ATOM 747 C C . LEU A 1 90 ? 21.228 13.236 10.851 1.00 82.31 90 LEU A C 1
ATOM 749 O O . LEU A 1 90 ? 20.682 13.951 10.017 1.00 82.31 90 LEU A O 1
ATOM 753 N N . LYS A 1 91 ? 22.330 13.627 11.504 1.00 84.19 91 LYS A N 1
ATOM 754 C CA . LYS A 1 91 ? 23.012 14.900 11.220 1.00 84.19 91 LYS A CA 1
ATOM 755 C C . LYS A 1 91 ? 23.707 14.900 9.866 1.00 84.19 91 LYS A C 1
ATOM 757 O O . LYS A 1 91 ? 23.686 15.922 9.188 1.00 84.19 91 LYS A O 1
ATOM 762 N N . GLU A 1 92 ? 24.331 13.786 9.505 1.00 83.88 92 GLU A N 1
ATOM 763 C CA . GLU A 1 92 ? 24.988 13.616 8.211 1.00 83.88 92 GLU A CA 1
ATOM 764 C C . GLU A 1 92 ? 23.973 13.748 7.072 1.00 83.88 92 GLU A C 1
ATOM 766 O O . GLU A 1 92 ? 24.180 14.532 6.150 1.00 83.88 92 GLU A O 1
ATOM 771 N N . GLU A 1 93 ? 22.820 13.094 7.205 1.00 74.12 93 GLU A N 1
ATOM 772 C CA . GLU A 1 93 ? 21.806 13.092 6.152 1.00 74.12 93 GLU A CA 1
ATOM 773 C C . GLU A 1 93 ? 20.965 14.370 6.094 1.00 74.12 93 GLU A C 1
ATOM 775 O O . GLU A 1 93 ? 20.503 14.741 5.023 1.00 74.12 93 GLU A O 1
ATOM 780 N N . ALA A 1 94 ? 20.835 15.102 7.205 1.00 69.56 94 ALA A N 1
ATOM 781 C CA . ALA A 1 94 ? 20.277 16.458 7.206 1.00 69.56 94 ALA A CA 1
ATOM 782 C C . ALA A 1 94 ? 21.238 17.521 6.633 1.00 69.56 94 ALA A C 1
ATOM 784 O O . ALA A 1 94 ? 20.832 18.669 6.456 1.00 69.56 94 ALA A O 1
ATOM 785 N N . SER A 1 95 ? 22.507 17.163 6.402 1.00 65.25 95 SER A N 1
ATOM 786 C CA . SER A 1 95 ? 23.533 18.052 5.837 1.00 65.25 95 SER A CA 1
ATOM 787 C C . SER A 1 95 ? 23.801 17.803 4.344 1.00 65.25 95 SER A C 1
ATOM 789 O O . SER A 1 95 ? 24.633 18.505 3.766 1.00 65.25 95 SER A O 1
ATOM 791 N N . LYS A 1 96 ? 23.127 16.819 3.733 1.00 51.78 96 LYS A N 1
ATOM 792 C CA . LYS A 1 96 ? 23.046 16.627 2.275 1.00 51.78 96 LYS A CA 1
ATOM 793 C C . LYS A 1 96 ? 21.886 17.426 1.692 1.00 51.78 96 LYS A C 1
ATOM 795 O O . LYS A 1 96 ? 22.054 17.901 0.548 1.00 51.78 96 LYS A O 1
#

Sequence (96 aa):
MKCEDEFYDKILEKFLECKKSKEKSDLWKSQTIIQLMENIKQKNNKEFVKNALLVLMSLEEDFLRDSFHIKSKDFSILSKEEKTILSSLLKEEASK

Secondary structure (DSSP, 8-state):
--TTHHHHHHHHHHHHHHTT-HHHHHHHHHHHHHHHHHHHHHH--HHHHHHHHHHHHHH-TTTHHHHHH-----GGGS-HHHHHHHHHHHHHHTT-

Radius of gyration: 18.23 Å; chains: 1; bounding box: 47×30×41 Å

Foldseek 3Di:
DPPLVVVLVVLVVCCVVCVVDPVSLVVVLVVVLVVLVVCCVPPVPVVSSVVVVVSSCVSDVPDVVVVVPPPPDDPVPDDPVRNVVVVVVVVVVVVD

pLDDT: mean 75.1, std 12.91, range [40.97, 87.12]